Protein AF-A0A0B7IW74-F1 (afdb_monomer)

Solvent-accessible surface area (backbone atoms only — not comparable to full-atom values): 9780 Å² total; per-residue (Å²): 131,86,80,79,79,74,38,38,39,40,35,36,22,72,67,91,61,71,65,56,40,74,58,62,38,65,91,32,50,46,78,46,73,52,52,101,82,60,81,60,94,46,69,67,57,41,56,51,46,57,55,43,32,76,72,75,43,82,51,38,30,38,35,42,35,40,84,77,51,73,69,38,56,52,49,50,64,73,66,66,64,81,53,51,37,37,52,40,70,45,69,66,48,52,50,50,52,49,54,53,47,55,52,48,53,50,49,50,55,49,50,55,53,47,51,55,50,51,55,51,48,52,53,50,50,66,68,36,56,88,75,42,56,72,69,62,39,50,53,50,53,53,53,52,51,54,52,50,54,51,51,55,51,50,50,54,54,48,58,52,52,51,45,54,54,47,43,72,72,32,43,65,129

Foldseek 3Di:
DPDPDWKKKKWFAQDDDCVLCVLQPPVFKDKDFDDPPDDDPDVLNVLVQVVCCVPVNHTGMMMIGTPDDPVSVVVVVVVVDPTWMWIDGDPVSVVVSVVLSVVVVVVVVVLVVLVVVLVVLVVVLVVCPVVDPPVVSVVSVVVSVVSVVVSVVVVVCVVVVSVVVRCVSITDD

Nearest PDB structures (foldseek):
  4kqt-assembly1_A  TM=9.102E-01  e=7.514E-01  Caulobacter vibrioides CB15
  2fcw-assembly1_A  TM=5.475E-01  e=2.767E+00  Homo sapiens
  3syv-assembly4_H  TM=4.431E-01  e=2.429E+00  Mus musculus

pLDDT: mean 89.79, std 7.67, range [36.06, 96.06]

Organism: NCBI:txid1581680

Secondary structure (DSSP, 8-state):
-------EEEEEESS--THHHHHH-GGGEEEEE--TTPPPSSHHHHHHHHHHHHHH----EEEEEES--HHHHHHHHHHT---EEEEE-SHHHHHHHHHHHHHHHHHHHHHHHHHHHHHHHHHHHHHHTTTS-HHHHHHHHHHHHHHHHHHHHHHHHHHHHHHHHHHHHHB--

Structure (mmCIF, N/CA/C/O 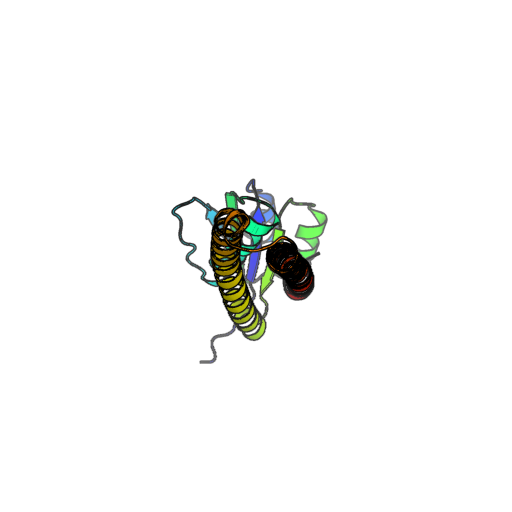backbone):
data_AF-A0A0B7IW74-F1
#
_entry.id   AF-A0A0B7IW74-F1
#
loop_
_atom_site.group_PDB
_atom_site.id
_atom_site.type_symbol
_atom_site.label_atom_id
_atom_site.label_alt_id
_atom_site.label_comp_id
_atom_site.label_asym_id
_atom_site.label_entity_id
_atom_site.label_seq_id
_atom_site.pdbx_PDB_ins_code
_atom_site.Cartn_x
_atom_site.Cartn_y
_atom_site.Cartn_z
_atom_site.occupancy
_atom_site.B_iso_or_equiv
_atom_site.auth_seq_id
_atom_site.auth_comp_id
_atom_site.auth_asym_id
_atom_site.auth_atom_id
_atom_site.pdbx_PDB_model_num
ATOM 1 N N . MET A 1 1 ? 7.654 2.827 32.084 1.00 36.06 1 MET A N 1
ATOM 2 C CA . MET A 1 1 ? 6.305 2.347 31.720 1.00 36.06 1 MET A CA 1
ATOM 3 C C . MET A 1 1 ? 6.385 1.842 30.296 1.00 36.06 1 MET A C 1
ATOM 5 O O . MET A 1 1 ? 6.633 2.644 29.406 1.00 36.06 1 MET A O 1
ATOM 9 N N . THR A 1 2 ? 6.275 0.536 30.075 1.00 48.19 2 THR A N 1
ATOM 10 C CA . THR A 1 2 ? 6.105 -0.013 28.727 1.00 48.19 2 THR A CA 1
ATOM 11 C C . THR A 1 2 ? 4.745 0.453 28.220 1.00 48.19 2 THR A C 1
ATOM 13 O O . THR A 1 2 ? 3.718 0.160 28.827 1.00 48.19 2 THR A O 1
ATOM 16 N N . LYS A 1 3 ? 4.747 1.278 27.171 1.00 55.69 3 LYS A N 1
ATOM 17 C CA . LYS A 1 3 ? 3.534 1.769 26.517 1.00 55.69 3 LYS A CA 1
ATOM 18 C C . LYS A 1 3 ? 2.819 0.538 25.956 1.00 55.69 3 LYS A C 1
ATOM 20 O O . LYS A 1 3 ? 3.372 -0.138 25.094 1.00 55.69 3 LYS A O 1
ATOM 25 N N . VAL A 1 4 ? 1.660 0.186 26.509 1.00 74.31 4 VAL A N 1
ATOM 26 C CA . VAL A 1 4 ? 0.878 -0.956 26.020 1.00 74.31 4 VAL A CA 1
ATOM 27 C C . VAL A 1 4 ? 0.412 -0.605 24.611 1.00 74.31 4 VAL A C 1
ATOM 29 O O . VAL A 1 4 ? -0.277 0.399 24.419 1.00 74.31 4 VAL A O 1
ATOM 32 N N . PHE A 1 5 ? 0.849 -1.386 23.623 1.00 82.94 5 PHE A N 1
ATOM 33 C CA . PHE A 1 5 ? 0.387 -1.226 22.251 1.00 82.94 5 PHE A CA 1
ATOM 34 C C . PHE A 1 5 ? -1.117 -1.497 22.208 1.00 82.94 5 PHE A C 1
ATOM 36 O O . PHE A 1 5 ? -1.587 -2.486 22.767 1.00 82.94 5 PHE A O 1
ATOM 43 N N . THR A 1 6 ? -1.870 -0.596 21.585 1.00 87.00 6 THR A N 1
ATOM 44 C CA . THR A 1 6 ? -3.317 -0.750 21.422 1.00 87.00 6 THR A CA 1
ATOM 45 C C . THR A 1 6 ? -3.579 -1.180 19.984 1.00 87.00 6 THR A C 1
ATOM 47 O O . THR A 1 6 ? -3.293 -0.379 19.092 1.00 87.00 6 THR A O 1
ATOM 50 N N . PRO A 1 7 ? -4.099 -2.400 19.750 1.00 90.38 7 PRO A N 1
ATOM 51 C CA . PRO A 1 7 ? -4.501 -2.849 18.424 1.00 90.38 7 PRO A CA 1
ATOM 52 C C . PRO A 1 7 ? -5.455 -1.865 17.756 1.00 90.38 7 PRO A C 1
ATOM 54 O O . PRO A 1 7 ? -6.333 -1.291 18.414 1.00 90.38 7 PRO A O 1
ATOM 57 N N . LYS A 1 8 ? -5.272 -1.688 16.449 1.00 94.69 8 LYS A N 1
ATOM 58 C CA . LYS A 1 8 ? -6.081 -0.802 15.619 1.00 94.69 8 LYS A CA 1
ATOM 59 C C . LYS A 1 8 ? -6.618 -1.550 14.411 1.00 94.69 8 LYS A C 1
ATOM 61 O O . LYS A 1 8 ? -5.891 -2.284 13.744 1.00 94.69 8 LYS A O 1
ATOM 66 N N . LEU A 1 9 ? -7.890 -1.306 14.139 1.00 96.06 9 LEU A N 1
ATOM 67 C CA . LEU A 1 9 ? -8.581 -1.738 12.938 1.00 96.06 9 LEU A CA 1
ATOM 68 C C . LEU A 1 9 ? -8.901 -0.493 12.115 1.00 96.06 9 LEU A C 1
ATOM 70 O O . LEU A 1 9 ? -9.530 0.440 12.613 1.00 96.06 9 LEU A O 1
ATOM 74 N N . TYR A 1 10 ? -8.464 -0.484 10.866 1.00 95.31 10 TYR A N 1
ATOM 75 C CA . TYR A 1 10 ? -8.673 0.607 9.927 1.00 95.31 10 TYR A CA 1
ATOM 76 C C . TYR A 1 10 ? -9.705 0.182 8.893 1.00 95.31 10 TYR A C 1
ATOM 78 O O . TYR A 1 10 ? -9.535 -0.842 8.234 1.00 95.31 10 TYR A O 1
ATOM 86 N N . LEU A 1 11 ? -10.778 0.958 8.773 1.00 94.94 11 LEU A N 1
ATOM 87 C CA . LEU A 1 11 ? -11.883 0.710 7.857 1.00 94.94 11 LEU A CA 1
ATOM 88 C C . LEU A 1 11 ? -11.924 1.834 6.823 1.00 94.94 11 LEU A C 1
ATOM 90 O O . LEU A 1 11 ? -12.351 2.947 7.133 1.00 94.94 11 LEU A O 1
ATOM 94 N N . PHE A 1 12 ? -11.499 1.544 5.601 1.00 93.75 12 PHE A N 1
ATOM 95 C CA . PHE A 1 12 ? -11.557 2.481 4.483 1.00 93.75 12 PHE A CA 1
ATOM 96 C C . PHE A 1 12 ? -12.812 2.234 3.658 1.00 93.75 12 PHE A C 1
ATOM 98 O O . PHE A 1 12 ? -13.133 1.085 3.357 1.00 93.75 12 PHE A O 1
ATOM 105 N N . GLY A 1 13 ? -13.524 3.296 3.291 1.00 91.25 13 GLY A N 1
ATOM 106 C CA . GLY A 1 13 ? -14.738 3.173 2.488 1.00 91.25 13 GLY A CA 1
ATOM 107 C C . GLY A 1 13 ? -15.043 4.420 1.667 1.00 91.25 13 GLY A C 1
ATOM 108 O O . GLY A 1 13 ? -14.420 5.473 1.825 1.00 91.25 13 GLY A O 1
ATOM 109 N N . HIS A 1 14 ? -16.029 4.290 0.783 1.00 89.38 14 HIS A N 1
ATOM 110 C CA . HIS A 1 14 ? -16.569 5.411 0.010 1.00 89.38 14 HIS A CA 1
ATOM 111 C C . HIS A 1 14 ? -17.712 6.121 0.745 1.00 89.38 14 HIS A C 1
ATOM 113 O O . HIS A 1 14 ? -17.837 7.338 0.653 1.00 89.38 14 HIS A O 1
ATOM 119 N N . GLU A 1 15 ? -18.521 5.376 1.503 1.00 88.62 15 GLU A N 1
ATOM 120 C CA . GLU A 1 15 ? -19.636 5.917 2.283 1.00 88.62 15 GLU A CA 1
ATOM 121 C C . GLU A 1 15 ? -19.563 5.466 3.741 1.00 88.62 15 GLU A C 1
ATOM 123 O O . GLU A 1 15 ? -19.301 4.300 4.045 1.00 88.62 15 GLU A O 1
ATOM 128 N N . TYR A 1 16 ? -19.771 6.403 4.664 1.00 89.56 16 TYR A N 1
ATOM 129 C CA . TYR A 1 16 ? -19.773 6.092 6.086 1.00 89.56 16 TYR A CA 1
ATOM 130 C C . TYR A 1 16 ? -21.077 5.400 6.494 1.00 89.56 16 TYR A C 1
ATOM 132 O O . TYR A 1 16 ? -22.164 5.937 6.284 1.00 89.56 16 TYR A O 1
ATOM 140 N N . ASN A 1 17 ? -20.971 4.237 7.139 1.00 91.25 17 ASN A N 1
ATOM 141 C CA . ASN A 1 17 ? -22.109 3.489 7.653 1.00 91.25 17 ASN A CA 1
ATOM 142 C C . ASN A 1 17 ? -22.161 3.536 9.189 1.00 91.25 17 ASN A C 1
ATOM 144 O O . ASN A 1 17 ? -21.293 2.996 9.875 1.00 91.25 17 ASN A O 1
ATOM 148 N N . GLU A 1 18 ? -23.237 4.102 9.740 1.00 91.25 18 GLU A N 1
ATOM 149 C CA . GLU A 1 18 ? -23.464 4.198 11.191 1.00 91.25 18 GLU A CA 1
ATOM 150 C C . GLU A 1 18 ? -23.517 2.835 11.909 1.00 91.25 18 GLU A C 1
ATOM 152 O O . GLU A 1 18 ? -23.388 2.769 13.133 1.00 91.25 18 GLU A O 1
ATOM 157 N N . ALA A 1 19 ? -23.700 1.723 11.187 1.00 92.62 19 ALA A N 1
ATOM 158 C CA . ALA A 1 19 ? -23.606 0.386 11.768 1.00 92.62 19 ALA A CA 1
ATOM 159 C C . ALA A 1 19 ? -22.233 0.128 12.413 1.00 92.62 19 ALA A C 1
ATOM 161 O O . ALA A 1 19 ? -22.165 -0.607 13.398 1.00 92.62 19 ALA A O 1
ATOM 162 N N . VAL A 1 20 ? -21.166 0.776 11.929 1.00 93.50 20 VAL A N 1
ATOM 163 C CA . VAL A 1 20 ? -19.823 0.695 12.522 1.00 93.50 20 VAL A CA 1
ATOM 164 C C . VAL A 1 20 ? -19.833 1.200 13.972 1.00 93.50 20 VAL A C 1
ATOM 166 O O . VAL A 1 20 ? -19.330 0.510 14.859 1.00 93.50 20 VAL A O 1
ATOM 169 N N . GLU A 1 21 ? -20.491 2.331 14.255 1.00 94.25 21 GLU A N 1
ATOM 170 C CA . GLU A 1 21 ? -20.670 2.840 15.628 1.00 94.25 21 GLU A CA 1
ATOM 171 C C . GLU A 1 21 ? -21.425 1.852 16.513 1.00 94.25 21 GLU A C 1
ATOM 173 O O . GLU A 1 21 ? -21.073 1.662 17.676 1.00 94.25 21 GLU A O 1
ATOM 178 N N . ARG A 1 22 ? -22.460 1.203 15.971 1.00 93.12 22 ARG A N 1
ATOM 179 C CA . ARG A 1 22 ? -23.285 0.251 16.731 1.00 93.12 22 ARG A CA 1
ATOM 180 C C . ARG A 1 22 ? -22.521 -1.023 17.084 1.00 93.12 22 ARG A C 1
ATOM 182 O O . ARG A 1 22 ? -22.793 -1.616 18.123 1.00 93.12 22 ARG A O 1
ATOM 189 N N . ILE A 1 23 ? -21.590 -1.444 16.229 1.00 94.38 23 ILE A N 1
ATOM 190 C CA . ILE A 1 23 ? -20.775 -2.646 16.433 1.00 94.38 23 ILE A CA 1
ATOM 191 C C . ILE A 1 23 ? -19.651 -2.375 17.436 1.00 94.38 23 ILE A C 1
ATOM 193 O O . ILE A 1 23 ? -19.434 -3.178 18.349 1.00 94.38 23 ILE A O 1
ATOM 197 N N . PHE A 1 24 ? -18.939 -1.258 17.276 1.00 95.19 24 PHE A N 1
ATOM 198 C CA . PHE A 1 24 ? -17.712 -0.990 18.029 1.00 95.19 24 PHE A CA 1
ATOM 199 C C . PHE A 1 24 ? -17.895 -0.088 19.252 1.00 95.19 24 PHE A C 1
ATOM 201 O O . PHE A 1 24 ? -17.065 -0.136 20.156 1.00 95.19 24 PHE A O 1
ATOM 208 N N . GLY A 1 25 ? -18.991 0.667 19.330 1.00 93.31 25 GLY A N 1
ATOM 209 C CA . GLY A 1 25 ? -19.179 1.727 20.319 1.00 93.31 25 GLY A CA 1
ATOM 210 C C . GLY A 1 25 ? -18.552 3.034 19.838 1.00 93.31 25 GLY A C 1
ATOM 211 O O . GLY A 1 25 ? -17.425 3.056 19.341 1.00 93.31 25 GLY A O 1
ATOM 212 N N . LYS A 1 26 ? -19.286 4.143 19.968 1.00 91.94 26 LYS A N 1
ATOM 213 C CA . LYS A 1 26 ? -18.872 5.456 19.446 1.00 91.94 26 LYS A CA 1
ATOM 214 C C . LYS A 1 26 ? -17.574 5.962 20.083 1.00 91.94 26 LYS A C 1
ATOM 216 O O . LYS A 1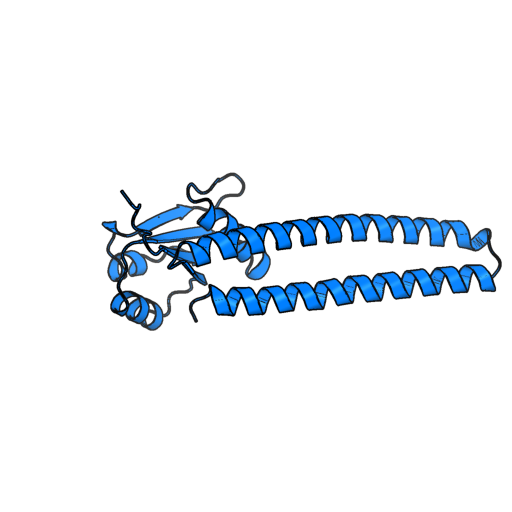 26 ? -16.795 6.659 19.446 1.00 91.94 26 LYS A O 1
ATOM 221 N N . GLU A 1 27 ? -17.343 5.603 21.337 1.00 91.75 27 GLU A N 1
ATOM 222 C CA . GLU A 1 27 ? -16.152 5.932 22.117 1.00 91.75 27 GLU A CA 1
ATOM 223 C C . GLU A 1 27 ? -14.874 5.236 21.625 1.00 91.75 27 GLU A C 1
ATOM 225 O O . GLU A 1 27 ? -13.777 5.712 21.914 1.00 91.75 27 GLU A O 1
ATOM 230 N N . ASN A 1 28 ? -15.012 4.146 20.865 1.00 92.94 28 ASN A N 1
ATOM 231 C CA . ASN A 1 28 ? -13.902 3.325 20.377 1.00 92.94 28 ASN A CA 1
ATOM 232 C C . ASN A 1 28 ? -13.546 3.611 18.918 1.00 92.94 28 ASN A C 1
ATOM 234 O O . ASN A 1 28 ? -12.677 2.943 18.356 1.00 92.94 28 ASN A O 1
ATOM 238 N N . ILE A 1 29 ? -14.223 4.575 18.287 1.00 94.50 29 ILE A N 1
ATOM 239 C CA . ILE A 1 29 ? -14.012 4.901 16.883 1.00 94.50 29 ILE A CA 1
ATOM 240 C C . ILE A 1 29 ? -13.574 6.349 16.691 1.00 94.50 29 ILE A C 1
ATOM 242 O O . ILE A 1 29 ? -13.995 7.268 17.395 1.00 94.50 29 ILE A O 1
ATOM 246 N N . LYS A 1 30 ? -12.761 6.559 15.663 1.00 94.12 30 LYS A N 1
ATOM 247 C CA . LYS A 1 30 ? -12.417 7.872 15.134 1.00 94.12 30 LYS A CA 1
ATOM 248 C C . LYS A 1 30 ? -12.616 7.845 13.625 1.00 94.12 30 LYS A C 1
ATOM 250 O O . LYS A 1 30 ? -11.943 7.082 12.939 1.00 94.12 30 LYS A O 1
ATOM 255 N N . MET A 1 31 ? -13.542 8.657 13.124 1.00 92.94 31 MET A N 1
ATOM 256 C CA . MET A 1 31 ? -13.778 8.821 11.690 1.00 92.94 31 MET A CA 1
ATOM 257 C C . MET A 1 31 ? -13.074 10.083 11.191 1.00 92.94 31 MET A C 1
ATOM 259 O O . MET A 1 31 ? -13.196 11.146 11.802 1.00 92.94 31 MET A O 1
ATOM 263 N N . GLU A 1 32 ? -12.334 9.951 10.094 1.00 92.81 32 GLU A N 1
ATOM 264 C CA . GLU A 1 32 ? -11.646 11.045 9.413 1.00 92.81 32 GLU A CA 1
ATOM 265 C C . GLU A 1 32 ? -11.992 11.005 7.919 1.00 92.81 32 GLU A C 1
ATOM 267 O O . GLU A 1 32 ? -11.954 9.948 7.287 1.00 92.81 32 GLU A O 1
ATOM 272 N N . LEU A 1 33 ? -12.348 12.159 7.351 1.00 90.38 33 LEU A N 1
ATOM 273 C CA . LEU A 1 33 ? -12.585 12.301 5.914 1.00 90.38 33 LEU A CA 1
ATOM 274 C C . LEU A 1 33 ? -11.251 12.408 5.174 1.00 90.38 33 LEU A C 1
ATOM 276 O O . LEU A 1 33 ? -10.351 13.121 5.618 1.00 90.38 33 LEU A O 1
ATOM 280 N N . ILE A 1 34 ? -11.166 11.755 4.018 1.00 86.50 34 ILE A N 1
ATOM 281 C CA . ILE A 1 34 ? -10.003 11.797 3.136 1.00 86.50 34 ILE A CA 1
ATOM 282 C C . ILE A 1 34 ? -10.299 12.767 1.990 1.00 86.50 34 ILE A C 1
ATOM 284 O O . ILE A 1 34 ? -11.176 12.579 1.147 1.00 86.50 34 ILE A O 1
ATOM 288 N N . THR A 1 35 ? -9.545 13.853 1.969 1.00 81.25 35 THR A N 1
ATOM 289 C CA . THR A 1 35 ? -9.562 14.908 0.954 1.00 81.25 35 THR A CA 1
ATOM 290 C C . THR A 1 35 ? -8.173 15.007 0.314 1.00 81.25 35 THR A C 1
ATOM 292 O O . THR A 1 35 ? -7.206 14.526 0.897 1.00 81.25 35 THR A O 1
ATOM 295 N N . PRO A 1 36 ? -8.009 15.667 -0.849 1.00 75.56 36 PRO A N 1
ATOM 296 C CA . PRO A 1 36 ? -6.691 15.779 -1.486 1.00 75.56 36 PRO A CA 1
ATOM 297 C C . PRO A 1 36 ? -5.651 16.518 -0.631 1.00 75.56 36 PRO A C 1
ATOM 299 O O . PRO A 1 36 ? -4.466 16.469 -0.925 1.00 75.56 36 PRO A O 1
ATOM 302 N N . THR A 1 37 ? -6.101 17.271 0.375 1.00 76.19 37 THR A N 1
ATOM 303 C CA . THR A 1 37 ? -5.265 18.140 1.212 1.00 76.19 37 THR A CA 1
ATOM 304 C C . THR A 1 37 ? -5.246 17.722 2.679 1.00 76.19 37 THR A C 1
ATOM 306 O O . THR A 1 37 ? -4.649 18.419 3.496 1.00 76.19 37 THR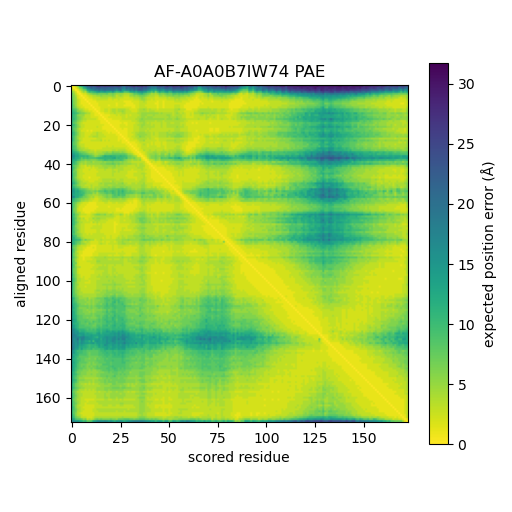 A O 1
ATOM 309 N N . SER A 1 38 ? -5.958 16.660 3.055 1.00 72.00 38 SER A N 1
ATOM 310 C CA . SER A 1 38 ? -5.982 16.199 4.445 1.00 72.00 38 SER A CA 1
ATOM 311 C C . SER A 1 38 ? -4.745 15.369 4.737 1.00 72.00 38 SER A C 1
ATOM 313 O O . SER A 1 38 ? -4.487 14.406 4.024 1.00 72.00 38 SER A O 1
ATOM 315 N N . SER A 1 39 ? -4.056 15.695 5.826 1.00 78.44 39 SER A N 1
ATOM 316 C CA . SER A 1 39 ? -3.145 14.769 6.490 1.00 78.44 39 SER A CA 1
ATOM 317 C C . SER A 1 39 ? -3.908 13.992 7.559 1.00 78.44 39 SER A C 1
ATOM 319 O O . SER A 1 39 ? -4.724 14.556 8.298 1.00 78.44 39 SER A O 1
ATOM 321 N N . LEU A 1 40 ? -3.666 12.686 7.635 1.00 85.88 40 LEU A N 1
ATOM 322 C CA . LEU A 1 40 ? -4.234 11.851 8.688 1.00 85.88 40 LEU A CA 1
ATOM 323 C C . LEU A 1 40 ? -3.359 11.970 9.936 1.00 85.88 40 LEU A C 1
ATOM 325 O O . LEU A 1 40 ? -2.135 11.934 9.868 1.00 85.88 40 LEU A O 1
ATOM 329 N N . ALA A 1 41 ? -3.980 12.121 11.107 1.00 84.12 41 ALA A N 1
ATOM 330 C CA . ALA A 1 41 ? -3.219 12.296 12.347 1.00 84.12 41 ALA A CA 1
ATOM 331 C C . ALA A 1 41 ? -2.451 11.028 12.769 1.00 84.12 41 ALA A C 1
ATOM 333 O O . ALA A 1 41 ? -1.539 11.101 13.593 1.00 84.12 41 ALA A O 1
ATOM 334 N N . ASP A 1 42 ? -2.863 9.864 12.262 1.00 87.94 42 ASP A N 1
ATOM 335 C CA . ASP A 1 42 ? -2.202 8.585 12.488 1.00 87.94 42 ASP A CA 1
ATOM 336 C C . ASP A 1 42 ? -1.306 8.244 11.281 1.00 87.94 42 ASP A C 1
ATOM 338 O O . ASP A 1 42 ? -1.841 7.952 10.211 1.00 87.94 42 ASP A O 1
ATOM 342 N N . PRO A 1 43 ? 0.033 8.215 11.435 1.00 89.31 43 PRO A N 1
ATOM 343 C CA . PRO A 1 43 ? 0.951 7.893 10.337 1.00 89.31 43 PRO A CA 1
ATOM 344 C C . PRO A 1 43 ? 0.711 6.509 9.720 1.00 89.31 43 PRO A C 1
ATOM 346 O O . PRO A 1 43 ? 1.053 6.261 8.568 1.00 89.31 43 PRO A O 1
ATOM 349 N N . ILE A 1 44 ? 0.131 5.584 10.489 1.00 91.50 44 ILE A N 1
ATOM 350 C CA . ILE A 1 44 ? -0.242 4.253 9.999 1.00 91.50 44 ILE A CA 1
ATOM 351 C C . ILE A 1 44 ? -1.471 4.335 9.101 1.00 91.50 44 ILE A C 1
ATOM 353 O O . ILE A 1 44 ? -1.505 3.699 8.052 1.00 91.50 44 ILE A O 1
ATOM 357 N N . ALA A 1 45 ? -2.450 5.159 9.475 1.00 91.50 45 ALA A N 1
ATOM 358 C CA . ALA A 1 45 ? -3.614 5.419 8.640 1.00 91.50 45 ALA A CA 1
ATOM 359 C C . ALA A 1 45 ? -3.215 6.083 7.317 1.00 91.50 45 ALA A C 1
ATOM 361 O O . ALA A 1 45 ? -3.758 5.720 6.281 1.00 91.50 45 ALA A O 1
ATOM 362 N N . GLU A 1 46 ? -2.254 7.010 7.351 1.00 89.88 46 GLU A N 1
ATOM 363 C CA . GLU A 1 46 ? -1.716 7.681 6.162 1.00 89.88 46 GLU A CA 1
ATOM 364 C C . GLU A 1 46 ? -1.102 6.677 5.179 1.00 89.88 46 GLU A C 1
ATOM 366 O O . GLU A 1 46 ? -1.578 6.558 4.050 1.00 89.88 46 GLU A O 1
ATOM 371 N N . LYS A 1 47 ? -0.170 5.838 5.645 1.00 90.56 47 LYS A N 1
ATOM 372 C CA . LYS A 1 47 ? 0.441 4.776 4.825 1.00 90.56 47 LYS A CA 1
ATOM 373 C C . LYS A 1 47 ? -0.591 3.813 4.238 1.00 90.56 47 LYS A C 1
ATOM 375 O O . LYS A 1 47 ? -0.542 3.481 3.057 1.00 90.56 47 LYS A O 1
ATOM 380 N N . LEU A 1 48 ? -1.547 3.365 5.056 1.00 91.44 48 LEU A N 1
ATOM 381 C CA . LEU A 1 48 ? -2.619 2.479 4.597 1.00 91.44 48 LEU A CA 1
ATOM 382 C C . LEU A 1 48 ? -3.556 3.169 3.595 1.00 91.44 48 LEU A C 1
ATOM 384 O O . LEU A 1 48 ? -4.051 2.502 2.691 1.00 91.44 48 LEU A O 1
ATOM 388 N N . SER A 1 49 ? -3.784 4.480 3.727 1.00 88.62 49 SER A N 1
ATOM 389 C CA . SER A 1 49 ? -4.632 5.245 2.806 1.00 88.62 49 SER A CA 1
ATOM 390 C C . SER A 1 49 ? -4.019 5.351 1.414 1.00 88.62 49 SER A C 1
ATOM 392 O O . SER A 1 49 ? -4.714 5.109 0.432 1.00 88.62 49 SER A O 1
ATOM 394 N N . GLU A 1 50 ? -2.710 5.596 1.322 1.00 85.69 50 GLU A N 1
ATOM 395 C CA . GLU A 1 50 ? -1.997 5.622 0.042 1.00 85.69 50 GLU A CA 1
ATOM 396 C C . GLU A 1 50 ? -2.046 4.257 -0.655 1.00 85.69 50 GLU A C 1
ATOM 398 O O . GLU A 1 50 ? -2.286 4.166 -1.863 1.00 85.69 50 GLU A O 1
ATOM 403 N N . PHE A 1 51 ? -1.893 3.173 0.113 1.00 82.44 51 PHE A N 1
ATOM 404 C CA . PHE A 1 51 ? -2.061 1.823 -0.417 1.00 82.44 51 PHE A CA 1
ATOM 405 C C . PHE A 1 51 ? -3.494 1.537 -0.870 1.00 82.44 51 PHE A C 1
ATOM 407 O O . PHE A 1 51 ? -3.686 0.957 -1.941 1.00 82.44 51 PHE A O 1
ATOM 414 N N . ALA A 1 52 ? -4.497 1.929 -0.081 1.00 82.44 52 ALA A N 1
ATOM 415 C CA . ALA A 1 52 ? -5.902 1.732 -0.420 1.00 82.44 52 ALA A CA 1
ATOM 416 C C . ALA A 1 52 ? -6.271 2.470 -1.718 1.00 82.44 52 ALA A C 1
ATOM 418 O O . ALA A 1 52 ? -6.849 1.857 -2.620 1.00 82.44 52 ALA A O 1
ATOM 419 N N . ASP A 1 53 ? -5.857 3.735 -1.843 1.00 82.19 53 ASP A N 1
ATOM 420 C CA . ASP A 1 53 ? -6.108 4.577 -3.016 1.00 82.19 53 ASP A CA 1
ATOM 421 C C . ASP A 1 53 ? -5.486 3.988 -4.286 1.00 82.19 53 ASP A C 1
ATOM 423 O O . ASP A 1 53 ? -6.145 3.912 -5.326 1.00 82.19 53 ASP A O 1
ATOM 427 N N . TYR A 1 54 ? -4.240 3.513 -4.200 1.00 75.19 54 TYR A N 1
ATOM 428 C CA . TYR A 1 54 ? -3.557 2.896 -5.336 1.00 75.19 54 TYR A CA 1
ATOM 429 C C . TYR A 1 54 ? -4.281 1.637 -5.850 1.00 75.19 54 TYR A C 1
ATOM 431 O O . TYR A 1 54 ? -4.270 1.354 -7.049 1.00 75.19 54 TYR A O 1
ATOM 439 N N . ARG A 1 55 ? -4.904 0.856 -4.960 1.00 72.06 55 ARG A N 1
ATOM 440 C CA . ARG A 1 55 ? -5.425 -0.483 -5.288 1.00 72.06 55 ARG A CA 1
ATOM 441 C C . ARG A 1 55 ? -6.897 -0.526 -5.627 1.00 72.06 55 ARG A C 1
ATOM 443 O O . ARG A 1 55 ? -7.296 -1.294 -6.499 1.00 72.06 55 ARG A O 1
ATOM 450 N N . HIS A 1 56 ? -7.691 0.262 -4.927 1.00 72.19 56 HIS A N 1
ATOM 451 C CA . HIS A 1 56 ? -9.145 0.185 -5.010 1.00 72.19 56 HIS A CA 1
ATOM 452 C C . HIS A 1 56 ? -9.761 1.498 -5.486 1.00 72.19 56 HIS A C 1
ATOM 454 O O . HIS A 1 56 ? -10.981 1.623 -5.573 1.00 72.19 56 HIS A O 1
ATOM 460 N N . GLY A 1 57 ? -8.913 2.456 -5.859 1.00 79.50 57 GLY A N 1
ATOM 461 C CA . GLY A 1 57 ? -9.337 3.798 -6.178 1.00 79.50 57 GLY A CA 1
ATOM 462 C C . GLY A 1 57 ? -9.643 4.592 -4.918 1.00 79.50 57 GLY A C 1
ATOM 463 O O . GLY A 1 57 ? -9.516 4.129 -3.786 1.00 79.50 57 GLY A O 1
ATOM 464 N N . ARG A 1 58 ? -10.037 5.838 -5.149 1.00 81.88 58 ARG A N 1
ATOM 465 C CA . ARG A 1 58 ? -10.070 6.850 -4.108 1.00 81.88 58 ARG A CA 1
ATOM 466 C C . ARG A 1 58 ? -11.121 6.563 -3.036 1.00 81.88 58 ARG A C 1
ATOM 468 O O . ARG A 1 58 ? -12.323 6.613 -3.317 1.00 81.88 58 ARG A O 1
ATOM 475 N N . VAL A 1 59 ? -10.678 6.352 -1.802 1.00 88.19 59 VAL A N 1
ATOM 476 C CA . VAL A 1 59 ? -11.562 6.234 -0.634 1.00 88.19 59 VAL A CA 1
ATOM 477 C C . VAL A 1 59 ? -11.917 7.618 -0.082 1.00 88.19 59 VAL A C 1
ATOM 479 O O . VAL A 1 59 ? -11.184 8.590 -0.260 1.00 88.19 59 VAL A O 1
ATOM 482 N N . SER A 1 60 ? -13.095 7.745 0.533 1.00 90.00 60 SER A N 1
ATOM 483 C CA . SER A 1 60 ? -13.619 9.047 0.991 1.00 90.00 60 SER A CA 1
ATOM 484 C C . SER A 1 60 ? -13.449 9.265 2.490 1.00 90.00 60 SER A C 1
ATOM 486 O O . SER A 1 60 ? -13.437 10.406 2.956 1.00 90.00 60 SER A O 1
ATOM 488 N N . HIS A 1 61 ? -13.296 8.189 3.258 1.00 92.19 61 HIS A N 1
ATOM 489 C CA . HIS A 1 61 ? -13.069 8.259 4.694 1.00 92.19 61 HIS A CA 1
ATOM 490 C C . HIS A 1 61 ? -12.315 7.037 5.202 1.00 92.19 61 HIS A C 1
ATOM 492 O O . HIS A 1 61 ? -12.290 5.970 4.583 1.00 92.19 61 HIS A O 1
ATOM 498 N N . ILE A 1 62 ? -11.764 7.208 6.395 1.00 94.44 62 ILE A N 1
ATOM 499 C CA . ILE A 1 62 ? -11.226 6.144 7.224 1.00 94.44 62 ILE A CA 1
ATOM 500 C C . ILE A 1 62 ? -11.929 6.158 8.580 1.00 94.44 62 ILE A C 1
ATOM 502 O O . ILE A 1 62 ? -12.152 7.213 9.177 1.00 94.44 62 ILE A O 1
ATOM 506 N N . VAL A 1 63 ? -12.272 4.978 9.087 1.00 94.94 63 VAL A N 1
ATOM 507 C CA . VAL A 1 63 ? -12.651 4.780 10.487 1.00 94.94 63 VAL A CA 1
ATOM 508 C C . VAL A 1 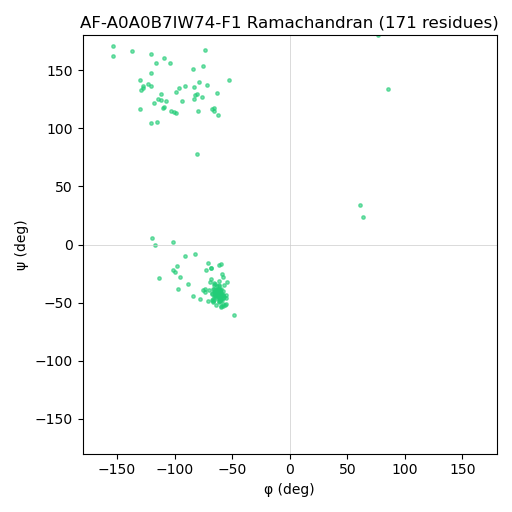63 ? -11.550 3.986 11.170 1.00 94.94 63 VAL A C 1
ATOM 510 O O . VAL A 1 63 ? -11.285 2.845 10.808 1.00 94.94 63 VAL A O 1
ATOM 513 N N . THR A 1 64 ? -10.914 4.587 12.169 1.00 95.75 64 THR A N 1
ATOM 514 C CA . THR A 1 64 ? -9.971 3.900 13.051 1.00 95.75 64 THR A CA 1
ATOM 515 C C . THR A 1 64 ? -10.719 3.410 14.278 1.00 95.75 64 THR A C 1
ATOM 517 O O . THR A 1 64 ? -11.336 4.208 14.983 1.00 95.75 64 THR A O 1
ATOM 520 N N . VAL A 1 65 ? -10.650 2.112 14.543 1.00 95.31 65 VAL A N 1
ATOM 521 C CA . VAL A 1 65 ? -11.261 1.461 15.699 1.00 95.31 65 VAL A CA 1
ATOM 522 C C . VAL A 1 65 ? -10.163 0.976 16.638 1.00 95.31 65 VAL A C 1
ATOM 524 O O . VAL A 1 65 ? -9.233 0.289 16.214 1.00 95.31 65 VAL A O 1
ATOM 527 N N . THR A 1 66 ? -10.272 1.304 17.921 1.00 94.12 66 THR A N 1
ATOM 528 C CA . THR A 1 66 ? -9.367 0.842 18.983 1.00 94.12 66 THR A CA 1
ATOM 529 C C . THR A 1 66 ? -10.115 -0.015 19.997 1.00 94.12 66 THR A C 1
ATOM 531 O O . THR A 1 66 ? -11.326 0.096 20.148 1.00 94.12 66 THR A O 1
ATOM 534 N N . GLY A 1 67 ? -9.399 -0.890 20.709 1.00 86.31 67 GLY A N 1
ATOM 535 C CA . GLY A 1 67 ? -9.977 -1.624 21.846 1.00 86.31 67 GLY A CA 1
ATOM 536 C C . GLY A 1 67 ? -11.127 -2.575 21.489 1.00 86.31 67 GLY A C 1
ATOM 537 O O . GLY A 1 67 ? -11.946 -2.882 22.351 1.00 86.31 67 GLY A O 1
ATOM 538 N N . TYR A 1 68 ? -11.199 -3.033 20.237 1.00 90.44 68 TYR A N 1
ATOM 539 C CA . TYR A 1 68 ? -12.236 -3.954 19.782 1.00 90.44 68 TYR A CA 1
ATOM 540 C C . TYR A 1 68 ? -11.990 -5.391 20.269 1.00 90.44 68 TYR A C 1
ATOM 542 O O . TYR A 1 68 ? -10.861 -5.830 20.488 1.00 90.44 68 TYR A O 1
ATOM 550 N N . GLU A 1 69 ? -13.073 -6.155 20.388 1.00 90.25 69 GLU A N 1
ATOM 551 C CA . GLU A 1 69 ? -13.064 -7.579 20.714 1.00 90.25 69 GLU A CA 1
ATOM 552 C C . GLU A 1 69 ? -13.336 -8.451 19.473 1.00 90.25 69 GLU A C 1
ATOM 554 O O . GLU A 1 69 ? -14.050 -8.052 18.550 1.00 90.25 69 GLU A O 1
ATOM 559 N N . ASN A 1 70 ? -12.890 -9.714 19.489 1.00 89.44 70 ASN A N 1
ATOM 560 C CA . ASN A 1 70 ? -13.135 -10.675 18.397 1.00 89.44 70 ASN A CA 1
ATOM 561 C C . ASN A 1 70 ? -14.624 -10.845 18.036 1.00 89.44 70 ASN A C 1
ATOM 563 O O . ASN A 1 70 ? -14.969 -11.071 16.872 1.00 89.44 70 ASN A O 1
ATOM 567 N N . LYS A 1 71 ? -15.530 -10.718 19.016 1.00 92.44 71 LYS A N 1
ATOM 568 C CA . LYS A 1 71 ? -16.978 -10.771 18.763 1.00 92.44 71 LYS A CA 1
ATOM 569 C C . LYS A 1 71 ? -17.441 -9.615 17.866 1.00 92.44 71 LYS A C 1
ATOM 571 O O . LYS A 1 71 ? -18.306 -9.817 17.023 1.00 92.44 71 LYS A O 1
ATOM 576 N N . GLN A 1 72 ? -16.844 -8.429 18.008 1.00 93.81 72 GLN A N 1
ATOM 577 C CA . GLN A 1 72 ? -17.171 -7.247 17.208 1.00 93.81 72 GLN A CA 1
ATOM 578 C C . GLN A 1 72 ? -16.636 -7.376 15.784 1.00 93.81 72 GLN A C 1
ATOM 580 O O . GLN A 1 72 ? -17.364 -7.069 14.846 1.00 93.81 72 GLN A O 1
ATOM 585 N N . LEU A 1 73 ? -15.439 -7.947 15.606 1.00 90.38 73 LEU A N 1
ATOM 586 C CA . LEU A 1 73 ? -14.943 -8.317 14.275 1.00 90.38 73 LEU A CA 1
ATOM 587 C C . LEU A 1 73 ? -15.890 -9.294 13.568 1.00 90.38 73 LEU A C 1
ATOM 589 O O . LEU A 1 73 ? -16.197 -9.129 12.392 1.00 90.38 73 LEU A O 1
ATOM 593 N N . THR A 1 74 ? -16.393 -10.295 14.294 1.00 90.06 74 THR A N 1
ATOM 594 C CA . THR A 1 74 ? -17.358 -11.259 13.743 1.00 90.06 74 THR A CA 1
ATOM 595 C C . THR A 1 74 ? -18.657 -10.563 13.331 1.00 90.06 74 THR A C 1
ATOM 597 O O . THR A 1 74 ? -19.170 -10.815 12.244 1.00 90.06 74 THR A O 1
ATOM 600 N N . MET A 1 75 ? -19.173 -9.652 14.164 1.00 92.19 75 MET A N 1
ATOM 601 C CA . MET A 1 75 ? -20.365 -8.859 13.840 1.00 92.19 75 MET A CA 1
ATOM 602 C C . MET A 1 75 ? -20.155 -7.961 12.617 1.00 92.19 75 MET A C 1
ATOM 604 O O . MET A 1 75 ? -21.054 -7.878 11.787 1.00 92.19 75 MET A O 1
ATOM 608 N N . LEU A 1 76 ? -18.980 -7.341 12.470 1.00 91.31 76 LEU A N 1
ATOM 609 C CA . LEU A 1 76 ? -18.636 -6.542 11.293 1.00 91.31 76 LEU A CA 1
ATOM 610 C C . LEU A 1 76 ? -18.686 -7.375 10.008 1.00 91.31 76 LEU A C 1
ATOM 612 O O . LEU A 1 76 ? -19.332 -6.965 9.046 1.00 91.31 76 LEU A O 1
ATOM 616 N N . LYS A 1 77 ? -18.089 -8.574 10.018 1.00 87.31 77 LYS A N 1
ATOM 617 C CA . LYS A 1 77 ? -18.136 -9.496 8.870 1.00 87.31 77 LYS A CA 1
ATOM 618 C C . LYS A 1 77 ? -19.564 -9.925 8.532 1.00 87.31 77 LYS A C 1
ATOM 620 O O . LYS A 1 77 ? -19.941 -9.952 7.367 1.00 87.31 77 LYS A O 1
ATOM 625 N N . LEU A 1 78 ? -20.378 -10.223 9.548 1.00 90.06 78 LEU A N 1
ATOM 626 C CA . LEU A 1 78 ? -21.784 -10.603 9.361 1.00 90.06 78 LEU A CA 1
ATOM 627 C C . LEU A 1 78 ? -22.658 -9.450 8.856 1.00 90.06 78 LEU A C 1
ATOM 629 O O . LEU A 1 78 ? -23.647 -9.698 8.170 1.00 90.06 78 LEU A O 1
ATOM 633 N N . ALA A 1 79 ? -22.314 -8.207 9.194 1.00 89.88 79 ALA A N 1
ATOM 634 C CA . ALA A 1 79 ? -23.044 -7.029 8.743 1.00 89.88 79 ALA A CA 1
ATOM 635 C C . ALA A 1 79 ? -22.849 -6.742 7.244 1.00 89.88 79 ALA A C 1
ATOM 637 O O . ALA A 1 79 ? -23.641 -5.991 6.680 1.00 89.88 79 ALA A O 1
ATOM 638 N N . GLY A 1 80 ? -21.832 -7.337 6.603 1.00 86.62 80 GLY A N 1
ATOM 639 C CA . GLY A 1 80 ? -21.586 -7.186 5.167 1.00 86.62 80 GLY A CA 1
ATOM 640 C C . GLY A 1 80 ? -21.326 -5.738 4.757 1.00 86.62 80 GLY A C 1
ATOM 641 O O . GLY A 1 80 ? -21.780 -5.314 3.697 1.00 86.62 80 GLY A O 1
ATOM 642 N N . LEU A 1 81 ? -20.672 -4.959 5.625 1.00 89.62 81 LEU A N 1
ATOM 643 C CA . LEU A 1 81 ? -20.374 -3.560 5.334 1.00 89.62 81 LEU A CA 1
ATOM 644 C C . LEU A 1 81 ? -19.272 -3.470 4.276 1.00 89.62 81 LEU A C 1
ATOM 646 O O . LEU A 1 81 ? -18.276 -4.187 4.356 1.00 89.62 81 LEU A O 1
ATOM 650 N N . ASP A 1 82 ? -19.446 -2.556 3.325 1.00 89.19 82 ASP A N 1
ATOM 651 C CA . ASP A 1 82 ? -18.498 -2.329 2.236 1.00 89.19 82 ASP A CA 1
ATOM 652 C C . ASP A 1 82 ? -17.324 -1.463 2.710 1.00 89.19 82 ASP A C 1
ATOM 654 O O . ASP A 1 82 ? -17.285 -0.245 2.524 1.00 89.19 82 ASP A O 1
ATOM 658 N N . TYR A 1 83 ? -16.404 -2.106 3.427 1.00 91.19 83 TYR A N 1
ATOM 659 C CA . TYR A 1 83 ? -15.164 -1.508 3.895 1.00 91.19 83 TYR A CA 1
ATOM 660 C C . TYR A 1 83 ? -13.980 -2.395 3.551 1.00 91.19 83 TYR A C 1
ATOM 662 O O . TYR A 1 83 ? -14.009 -3.613 3.729 1.00 91.19 83 TYR A O 1
ATOM 670 N N . MET A 1 84 ? -12.885 -1.752 3.175 1.00 91.25 84 MET A N 1
ATOM 671 C CA . MET A 1 84 ? -11.575 -2.375 3.176 1.00 91.25 84 MET A CA 1
ATOM 672 C C . MET A 1 84 ? -10.994 -2.304 4.583 1.00 91.25 84 MET A C 1
ATOM 674 O O . MET A 1 84 ? -10.927 -1.234 5.190 1.00 91.25 84 MET A O 1
ATOM 678 N N . MET A 1 85 ? -10.617 -3.462 5.115 1.00 92.94 85 MET A N 1
ATOM 679 C CA . MET A 1 85 ? -10.312 -3.629 6.530 1.00 92.94 85 MET A CA 1
ATOM 680 C C . MET A 1 85 ? -8.859 -4.041 6.718 1.00 92.94 85 MET A C 1
ATOM 682 O O . MET A 1 85 ? -8.456 -5.097 6.232 1.00 92.94 85 MET A O 1
ATOM 686 N N . PHE A 1 86 ? -8.101 -3.252 7.475 1.00 94.06 86 PHE A N 1
ATOM 687 C CA . PHE A 1 86 ? -6.720 -3.567 7.834 1.00 94.06 86 PHE A CA 1
ATOM 688 C C . PHE A 1 86 ? -6.537 -3.646 9.337 1.00 94.06 86 PHE A C 1
ATOM 690 O O . PHE A 1 86 ? -7.025 -2.793 10.078 1.00 94.06 86 PHE A O 1
ATOM 697 N N . GLU A 1 87 ? -5.802 -4.656 9.784 1.00 94.31 87 GLU A N 1
ATOM 698 C CA . GLU A 1 87 ? -5.542 -4.901 11.194 1.00 94.31 87 GLU A CA 1
ATOM 699 C C . GLU A 1 87 ? -4.060 -4.717 11.525 1.00 94.31 87 GLU A C 1
ATOM 701 O O . GLU A 1 87 ? -3.199 -5.375 10.946 1.00 94.31 87 GLU A O 1
ATOM 706 N N . VAL A 1 88 ? -3.763 -3.862 12.507 1.00 93.69 88 VAL A N 1
ATOM 707 C CA . VAL A 1 88 ? -2.414 -3.689 13.063 1.00 93.69 88 VAL A CA 1
ATOM 708 C C . 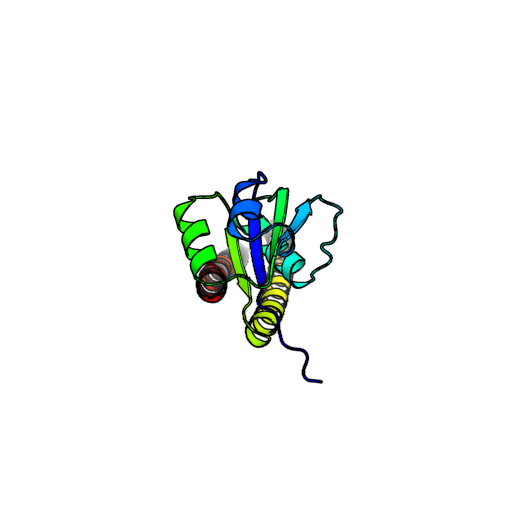VAL A 1 88 ? -2.483 -4.014 14.552 1.00 93.69 88 VAL A C 1
ATOM 710 O O . VAL A 1 88 ? -3.023 -3.243 15.352 1.00 93.69 88 VAL A O 1
ATOM 713 N N . LYS A 1 89 ? -1.979 -5.194 14.931 1.00 91.62 89 LYS A N 1
ATOM 714 C CA . LYS A 1 89 ? -2.166 -5.776 16.273 1.00 91.62 89 LYS A CA 1
ATOM 715 C C . LYS A 1 89 ? -0.970 -5.582 17.187 1.00 91.62 89 LYS A C 1
ATOM 717 O O . LYS A 1 89 ? -1.125 -5.633 18.408 1.00 91.62 89 LYS A O 1
ATOM 722 N N . THR A 1 90 ? 0.208 -5.381 16.613 1.00 92.12 90 THR A N 1
ATOM 723 C CA . THR A 1 90 ? 1.469 -5.335 17.349 1.00 92.12 90 THR A CA 1
ATOM 724 C C . THR A 1 90 ? 2.377 -4.206 16.869 1.00 92.12 90 THR A C 1
ATOM 726 O O . THR A 1 90 ? 2.173 -3.625 15.806 1.00 92.12 90 THR A O 1
ATOM 729 N N . VAL A 1 91 ? 3.414 -3.915 17.660 1.00 91.19 91 VAL A N 1
ATOM 730 C CA . VAL A 1 91 ? 4.504 -3.021 17.237 1.00 91.19 91 VAL A CA 1
ATOM 731 C C . VAL A 1 91 ? 5.221 -3.590 16.007 1.00 91.19 91 VAL A C 1
ATOM 733 O O . VAL A 1 91 ? 5.504 -2.839 15.088 1.00 91.19 91 VAL A O 1
ATOM 736 N N . ASP A 1 92 ? 5.416 -4.913 15.942 1.00 92.94 92 ASP A N 1
ATOM 737 C CA . ASP A 1 92 ? 6.019 -5.590 14.783 1.00 92.94 92 ASP A CA 1
ATOM 738 C C . ASP A 1 92 ? 5.205 -5.389 13.497 1.00 92.94 92 ASP A C 1
ATOM 740 O O . ASP A 1 92 ? 5.773 -5.163 12.432 1.00 92.94 92 ASP A O 1
ATOM 744 N N . ASP A 1 93 ? 3.871 -5.411 13.590 1.00 93.56 93 ASP A N 1
ATOM 745 C CA . ASP A 1 93 ? 2.998 -5.118 12.450 1.00 93.56 93 ASP A CA 1
ATOM 746 C C . ASP A 1 93 ? 3.188 -3.675 11.967 1.00 93.56 93 ASP A C 1
ATOM 748 O O . ASP A 1 93 ? 3.277 -3.432 10.766 1.00 93.56 93 ASP A O 1
ATOM 752 N N . GLN A 1 94 ? 3.271 -2.724 12.900 1.00 92.50 94 GLN A N 1
ATOM 753 C CA . GLN A 1 94 ? 3.500 -1.311 12.597 1.00 92.50 94 GLN A CA 1
ATOM 754 C C . GLN A 1 94 ? 4.882 -1.066 11.962 1.00 92.50 94 GLN A C 1
ATOM 756 O O . GLN A 1 94 ? 4.984 -0.293 11.003 1.00 92.50 94 GLN A O 1
ATOM 761 N N . ASP A 1 95 ? 5.925 -1.704 12.491 1.00 93.75 95 ASP A N 1
ATOM 762 C CA . ASP A 1 95 ? 7.290 -1.590 11.975 1.00 93.75 95 ASP A CA 1
ATOM 763 C C . ASP A 1 95 ? 7.375 -2.240 10.588 1.00 93.75 95 ASP A C 1
ATOM 765 O O . ASP A 1 95 ? 7.769 -1.582 9.630 1.00 93.75 95 ASP A O 1
ATOM 769 N N . THR A 1 96 ? 6.844 -3.462 10.436 1.00 94.50 96 THR A N 1
ATOM 770 C CA . THR A 1 96 ? 6.767 -4.151 9.136 1.00 94.50 96 THR A CA 1
ATOM 771 C C . THR A 1 96 ? 6.039 -3.306 8.094 1.00 94.50 96 THR A C 1
ATOM 773 O O . THR A 1 96 ? 6.495 -3.199 6.961 1.00 94.50 96 THR A O 1
ATOM 776 N N . LEU A 1 97 ? 4.894 -2.714 8.449 1.00 94.00 97 LEU A N 1
ATOM 777 C CA . LEU A 1 97 ? 4.140 -1.861 7.533 1.00 94.00 97 LEU A CA 1
ATOM 778 C C . LEU A 1 97 ? 4.965 -0.649 7.092 1.00 94.00 97 LEU A C 1
ATOM 780 O O . LEU A 1 97 ? 4.868 -0.232 5.942 1.00 94.00 97 LEU A O 1
ATOM 784 N N . SER A 1 98 ? 5.740 -0.071 8.008 1.00 93.00 98 SER A N 1
ATOM 785 C CA . SER A 1 98 ? 6.588 1.079 7.708 1.00 93.00 98 SER A CA 1
ATOM 786 C C . SER A 1 98 ? 7.708 0.701 6.751 1.00 93.00 98 SER A C 1
ATOM 788 O O . SER A 1 98 ? 7.840 1.354 5.723 1.00 93.00 98 SER A O 1
ATOM 790 N N . ASP A 1 99 ? 8.417 -0.390 7.032 1.00 94.38 99 ASP A N 1
ATOM 791 C CA . ASP A 1 99 ? 9.487 -0.890 6.170 1.00 94.38 99 ASP A CA 1
ATOM 792 C C . ASP A 1 99 ? 8.952 -1.235 4.771 1.00 94.38 99 ASP A C 1
ATOM 794 O O . ASP A 1 99 ? 9.506 -0.821 3.757 1.00 94.38 99 ASP A O 1
ATOM 798 N N . TRP A 1 100 ? 7.815 -1.937 4.702 1.00 94.81 100 TRP A N 1
ATOM 799 C CA . TRP A 1 100 ? 7.193 -2.320 3.430 1.00 94.81 100 TRP A CA 1
ATOM 800 C C . TRP A 1 100 ? 6.686 -1.116 2.638 1.00 94.81 100 TRP A C 1
ATOM 802 O O . TRP A 1 100 ? 6.727 -1.129 1.409 1.00 94.81 100 TRP A O 1
ATOM 812 N N . PHE A 1 101 ? 6.197 -0.082 3.322 1.00 92.31 101 PHE A N 1
ATOM 813 C CA . PHE A 1 101 ? 5.814 1.169 2.681 1.00 92.31 101 PHE A CA 1
ATOM 814 C C . PHE A 1 101 ? 7.031 1.890 2.100 1.00 92.31 101 PHE A C 1
ATOM 816 O O . PHE A 1 101 ? 6.991 2.283 0.938 1.00 92.31 101 PHE A O 1
ATOM 823 N N . ASP A 1 102 ? 8.121 2.008 2.857 1.00 92.88 102 ASP A N 1
ATOM 824 C CA . ASP A 1 102 ? 9.344 2.674 2.399 1.00 92.88 102 ASP A CA 1
ATOM 825 C C . ASP A 1 102 ? 9.979 1.933 1.203 1.00 92.88 102 ASP A C 1
ATOM 827 O O . ASP A 1 102 ? 10.393 2.560 0.220 1.00 92.88 102 ASP A O 1
ATOM 831 N N . ASP A 1 103 ? 9.978 0.596 1.227 1.00 93.50 103 ASP A N 1
ATOM 832 C CA . ASP A 1 103 ? 10.399 -0.242 0.098 1.00 93.50 103 ASP A CA 1
ATOM 833 C C . ASP A 1 103 ? 9.513 -0.016 -1.137 1.00 93.50 103 ASP A C 1
ATOM 835 O O . ASP A 1 103 ? 10.016 0.131 -2.255 1.00 93.50 103 ASP A O 1
ATOM 839 N N . TYR A 1 104 ? 8.193 0.057 -0.948 1.00 92.19 104 TYR A N 1
ATOM 840 C CA . TYR A 1 104 ? 7.253 0.304 -2.039 1.00 92.19 104 TYR A CA 1
ATOM 841 C C . TYR A 1 104 ? 7.418 1.706 -2.641 1.00 92.19 104 TYR A C 1
ATOM 843 O O . TYR A 1 104 ? 7.415 1.851 -3.863 1.00 92.19 104 TYR A O 1
ATOM 851 N N . GLN A 1 105 ? 7.628 2.735 -1.815 1.00 91.25 105 GLN A N 1
ATOM 852 C CA . GLN A 1 105 ? 7.921 4.096 -2.280 1.00 91.25 105 GLN A CA 1
ATOM 853 C C . GLN A 1 105 ? 9.249 4.152 -3.047 1.00 91.25 105 GLN A C 1
ATOM 855 O O . GLN A 1 105 ? 9.342 4.795 -4.093 1.00 91.25 105 GLN A O 1
ATOM 860 N N . THR A 1 106 ? 10.264 3.417 -2.584 1.00 93.62 106 THR A N 1
ATOM 861 C CA . THR A 1 106 ? 11.539 3.275 -3.304 1.00 93.62 106 THR A CA 1
ATOM 862 C C . THR A 1 106 ? 11.332 2.623 -4.671 1.00 93.62 106 THR A C 1
ATOM 864 O O . THR A 1 106 ? 11.877 3.091 -5.672 1.00 93.62 106 THR A O 1
ATOM 867 N N . PHE A 1 107 ? 10.510 1.573 -4.736 1.00 93.19 107 PHE A N 1
ATOM 868 C CA . PHE A 1 107 ? 10.130 0.934 -5.992 1.00 93.19 107 PHE A CA 1
ATOM 869 C C . PHE A 1 107 ? 9.400 1.897 -6.939 1.00 93.19 107 PHE A C 1
ATOM 871 O O . PHE A 1 107 ? 9.752 1.954 -8.116 1.00 93.19 107 PHE A O 1
ATOM 878 N N . LEU A 1 108 ? 8.433 2.680 -6.447 1.00 90.50 108 LEU A N 1
ATOM 879 C CA . LEU A 1 108 ? 7.738 3.689 -7.255 1.00 90.50 108 LEU A CA 1
ATOM 880 C C . LEU A 1 108 ? 8.713 4.732 -7.820 1.00 90.50 108 LEU A C 1
ATOM 882 O O . LEU A 1 108 ? 8.678 5.019 -9.013 1.00 90.50 108 LEU A O 1
ATOM 886 N N . GLY A 1 109 ? 9.641 5.228 -7.000 1.00 92.31 109 GLY A N 1
ATOM 887 C CA . GLY A 1 109 ? 10.666 6.168 -7.458 1.00 92.31 109 GLY A CA 1
ATOM 888 C C . GLY A 1 109 ? 11.603 5.574 -8.517 1.00 92.31 109 GLY A C 1
ATOM 889 O O . GLY A 1 109 ? 11.969 6.255 -9.481 1.00 92.31 109 GLY A O 1
ATOM 890 N N . TRP A 1 110 ? 11.976 4.296 -8.378 1.00 93.38 110 TRP A N 1
ATOM 891 C CA . TRP A 1 110 ? 12.739 3.580 -9.404 1.00 93.38 110 TRP A CA 1
ATOM 892 C C . TRP A 1 110 ? 11.936 3.409 -10.695 1.00 93.38 110 TRP A C 1
ATOM 894 O O . TRP A 1 110 ? 12.482 3.609 -11.777 1.00 93.38 110 TRP A O 1
ATOM 904 N N . TRP A 1 111 ? 10.651 3.070 -10.587 1.00 90.56 111 TRP A N 1
ATOM 905 C CA . TRP A 1 111 ? 9.761 2.906 -11.731 1.00 90.56 111 TRP A CA 1
ATOM 906 C C . TRP A 1 111 ? 9.635 4.196 -12.544 1.00 90.56 111 TRP A C 1
ATOM 908 O O . TRP A 1 111 ? 9.841 4.168 -13.758 1.00 90.56 111 TRP A O 1
ATOM 918 N N . ASP A 1 112 ? 9.381 5.322 -11.877 1.00 90.06 112 ASP A N 1
ATOM 919 C CA . ASP A 1 112 ? 9.278 6.636 -12.518 1.00 90.06 112 ASP A CA 1
ATOM 920 C C . ASP A 1 112 ? 10.592 7.016 -13.213 1.00 90.06 112 ASP A C 1
ATOM 922 O O . ASP A 1 112 ? 10.604 7.330 -14.403 1.00 90.06 112 ASP A O 1
ATOM 926 N N . SER A 1 113 ? 11.722 6.856 -12.516 1.00 92.06 113 SER A N 1
ATOM 927 C CA . SER A 1 113 ? 13.051 7.095 -13.099 1.00 92.06 113 SER A CA 1
ATOM 928 C C . SER A 1 113 ? 13.347 6.162 -14.284 1.00 92.06 113 SER A C 1
ATOM 930 O O . SER A 1 113 ? 14.002 6.549 -15.252 1.00 92.06 113 SER A O 1
ATOM 932 N N . GLY A 1 114 ? 12.873 4.916 -14.217 1.00 90.81 114 GLY A N 1
ATOM 933 C CA . GLY A 1 114 ? 12.988 3.933 -15.288 1.00 90.81 114 GLY A CA 1
ATOM 934 C C . GLY A 1 114 ? 12.168 4.314 -16.520 1.00 90.81 114 GLY A C 1
ATOM 935 O O . GLY A 1 114 ? 12.641 4.129 -17.639 1.00 90.81 114 GLY A O 1
ATOM 936 N N . ASN A 1 115 ? 10.973 4.882 -16.339 1.00 91.00 115 ASN A N 1
ATOM 937 C CA . ASN A 1 115 ? 10.163 5.408 -17.441 1.00 91.00 115 ASN A CA 1
ATOM 938 C C . ASN A 1 115 ? 10.858 6.582 -18.135 1.00 91.00 115 ASN A C 1
ATOM 940 O O . ASN A 1 115 ? 10.925 6.612 -19.365 1.00 91.00 115 ASN A O 1
ATOM 944 N N . ASP A 1 116 ? 11.433 7.502 -17.360 1.00 93.38 116 ASP A N 1
ATOM 945 C CA . ASP A 1 116 ? 12.197 8.627 -17.906 1.00 93.38 116 ASP A CA 1
ATOM 946 C C . ASP A 1 116 ? 13.408 8.140 -18.715 1.00 93.38 116 ASP A C 1
ATOM 948 O O . ASP A 1 116 ? 13.669 8.622 -19.820 1.00 93.38 116 ASP A O 1
ATOM 952 N N . PHE A 1 117 ? 14.126 7.140 -18.194 1.00 92.00 117 PHE A N 1
ATOM 953 C CA . PHE A 1 117 ? 15.256 6.525 -18.886 1.00 92.00 117 PHE A CA 1
ATOM 954 C C . PHE A 1 117 ? 14.846 5.880 -20.216 1.00 92.00 117 PHE A C 1
ATOM 956 O O . PHE A 1 117 ? 15.484 6.145 -21.236 1.00 92.00 117 PHE A O 1
ATOM 963 N N . LEU A 1 118 ? 13.780 5.075 -20.231 1.00 91.94 118 LEU A N 1
ATOM 964 C CA . LEU A 1 118 ? 13.306 4.420 -21.454 1.00 91.94 118 LEU A CA 1
ATOM 965 C C . LEU A 1 118 ? 12.779 5.420 -22.490 1.00 91.94 118 LEU A C 1
ATOM 967 O O . LEU A 1 118 ? 13.064 5.276 -23.675 1.00 91.94 118 LEU A O 1
ATOM 971 N N . SER A 1 119 ? 12.091 6.477 -22.054 1.00 91.44 119 SER A N 1
ATOM 972 C CA . SER A 1 119 ? 11.647 7.570 -22.932 1.00 91.44 119 SER A CA 1
ATOM 973 C C . SER A 1 119 ? 12.832 8.290 -23.597 1.00 91.44 119 SER A C 1
ATOM 975 O O . SER A 1 119 ? 12.834 8.576 -24.803 1.00 91.44 119 SER A O 1
ATOM 977 N N . ALA A 1 120 ? 13.907 8.527 -22.836 1.00 93.38 120 ALA A N 1
ATOM 978 C CA . ALA A 1 120 ? 15.145 9.070 -23.383 1.00 93.38 120 ALA A CA 1
ATOM 979 C C . ALA A 1 120 ? 15.818 8.098 -24.370 1.00 93.38 120 ALA A C 1
ATOM 981 O O . ALA A 1 120 ? 16.303 8.538 -25.416 1.00 93.38 120 ALA A O 1
ATOM 982 N N . GLN A 1 121 ? 15.830 6.790 -24.076 1.00 92.81 121 GLN A N 1
ATOM 983 C CA . GLN A 1 121 ? 16.359 5.771 -24.989 1.00 92.81 121 GLN A CA 1
ATOM 984 C C . GLN A 1 121 ? 15.580 5.712 -26.305 1.00 92.81 121 GLN A C 1
ATOM 986 O O . GLN A 1 121 ? 16.206 5.706 -27.362 1.00 92.81 121 GLN A O 1
ATOM 991 N N . GLU A 1 122 ? 14.248 5.749 -26.266 1.00 91.69 122 GLU A N 1
ATOM 992 C CA . GLU A 1 122 ? 13.402 5.781 -27.465 1.00 91.69 122 GLU A CA 1
ATOM 993 C C . GLU A 1 122 ? 13.710 7.009 -28.335 1.00 91.69 122 GLU A C 1
ATOM 995 O O . GLU A 1 122 ? 13.874 6.906 -29.552 1.00 91.69 122 GLU A O 1
ATOM 1000 N N . THR A 1 123 ? 13.891 8.175 -27.710 1.00 93.25 123 THR A N 1
ATOM 1001 C CA . THR A 1 123 ? 14.285 9.400 -28.421 1.00 93.25 123 THR A CA 1
ATOM 1002 C C . THR A 1 123 ? 15.654 9.254 -29.091 1.00 93.25 123 THR A C 1
ATOM 1004 O O . THR A 1 123 ? 15.830 9.647 -30.246 1.00 93.25 123 THR A O 1
ATOM 1007 N N . LEU A 1 124 ? 16.640 8.689 -28.385 1.00 91.56 124 LEU A N 1
ATOM 1008 C CA . LEU A 1 124 ? 17.975 8.445 -28.940 1.00 91.56 124 LEU A CA 1
ATOM 1009 C C . LEU A 1 124 ? 17.935 7.432 -30.084 1.00 91.56 124 LEU A C 1
ATOM 1011 O O . LEU A 1 124 ? 18.586 7.656 -31.102 1.00 91.56 124 LEU A O 1
ATOM 1015 N N . LEU A 1 125 ? 17.160 6.358 -29.938 1.00 93.19 125 LEU A N 1
ATOM 1016 C CA . LEU A 1 125 ? 16.967 5.342 -30.963 1.00 93.19 125 LEU A CA 1
ATOM 1017 C C . LEU A 1 125 ? 16.409 5.978 -32.240 1.00 93.19 125 LEU A C 1
ATOM 1019 O O . LEU A 1 125 ? 17.039 5.875 -33.288 1.00 93.19 125 LEU A O 1
ATOM 1023 N N . ASN A 1 126 ? 15.314 6.733 -32.137 1.00 90.44 126 ASN A N 1
ATOM 1024 C CA . ASN A 1 126 ? 14.692 7.419 -33.274 1.00 90.44 126 ASN A CA 1
ATOM 1025 C C . ASN A 1 126 ? 15.655 8.386 -33.980 1.00 90.44 126 ASN A C 1
ATOM 1027 O O . ASN A 1 126 ? 15.708 8.443 -35.205 1.00 90.44 126 ASN A O 1
ATOM 1031 N N . ASN A 1 127 ? 16.472 9.117 -33.220 1.00 92.19 127 ASN A N 1
ATOM 1032 C CA . ASN A 1 127 ? 17.457 10.034 -33.796 1.00 92.19 127 ASN A CA 1
ATOM 1033 C C . ASN A 1 127 ? 18.652 9.313 -34.449 1.00 92.19 127 ASN A C 1
ATOM 1035 O O . ASN A 1 127 ? 19.330 9.901 -35.293 1.00 92.19 127 ASN A O 1
ATOM 1039 N N . SER A 1 128 ? 18.920 8.060 -34.069 1.00 89.88 128 SER A N 1
ATOM 1040 C CA . SER A 1 128 ? 20.092 7.297 -34.518 1.00 89.88 128 SER A CA 1
ATOM 1041 C C . SER A 1 128 ? 19.847 6.476 -35.788 1.00 89.88 128 SER A C 1
ATOM 1043 O O . SER A 1 128 ? 20.810 5.979 -36.366 1.00 89.88 128 SER A O 1
ATOM 1045 N N . GLU A 1 129 ? 18.598 6.360 -36.256 1.00 90.62 129 GLU A N 1
ATOM 1046 C CA . GLU A 1 129 ? 18.222 5.557 -37.437 1.00 90.62 129 GLU A CA 1
ATOM 1047 C C . GLU A 1 129 ? 19.013 5.942 -38.689 1.00 90.62 129 GLU A C 1
ATOM 1049 O O . GLU A 1 129 ? 19.535 5.090 -39.394 1.00 90.62 129 GLU A O 1
ATOM 1054 N N . SER A 1 130 ? 19.182 7.242 -38.930 1.00 90.62 130 SER A N 1
ATOM 1055 C CA . SER A 1 130 ? 19.966 7.737 -40.071 1.00 90.62 130 SER A CA 1
ATOM 1056 C C . SER A 1 130 ?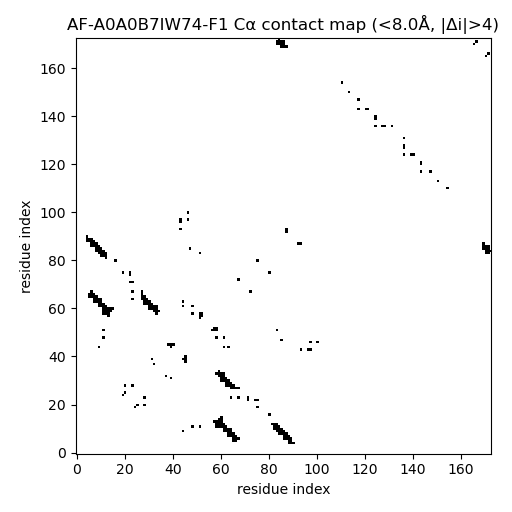 21.482 7.774 -39.829 1.00 90.62 130 SER A C 1
ATOM 1058 O O . SER A 1 130 ? 22.241 8.085 -40.748 1.00 90.62 130 SER A O 1
ATOM 1060 N N . MET A 1 131 ? 21.928 7.521 -38.593 1.00 92.12 131 MET A N 1
ATOM 1061 C CA . MET A 1 131 ? 23.332 7.630 -38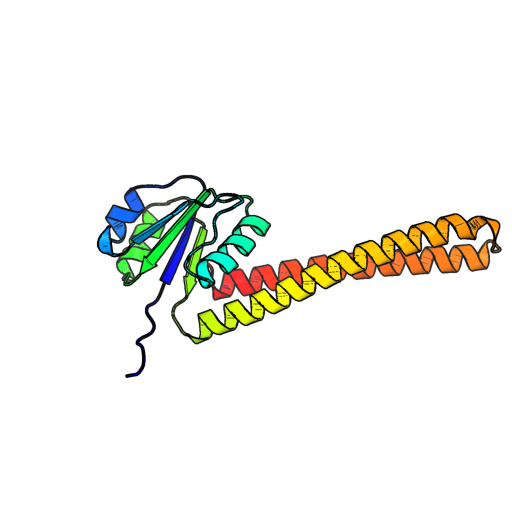.181 1.00 92.12 131 MET A CA 1
ATOM 1062 C C . MET A 1 131 ? 24.076 6.296 -38.250 1.00 92.12 131 MET A C 1
ATOM 1064 O O . MET A 1 131 ? 25.298 6.294 -38.420 1.00 92.12 131 MET A O 1
ATOM 1068 N N . PHE A 1 132 ? 23.363 5.184 -38.088 1.00 92.88 132 PHE A N 1
ATOM 1069 C CA . PHE A 1 132 ? 23.921 3.837 -38.104 1.00 92.88 132 PHE A CA 1
ATOM 1070 C C . PHE A 1 132 ? 23.506 3.083 -39.363 1.00 92.88 132 PHE A C 1
ATOM 1072 O O . PHE A 1 132 ? 22.558 3.458 -40.045 1.00 92.88 132 PHE A O 1
ATOM 1079 N N . ASP A 1 133 ? 24.257 2.034 -39.688 1.00 94.56 133 ASP A N 1
ATOM 1080 C CA . ASP A 1 133 ? 23.783 1.054 -40.659 1.00 94.56 133 ASP A CA 1
ATOM 1081 C C . ASP A 1 133 ? 22.677 0.176 -40.047 1.00 94.56 133 ASP A C 1
ATOM 1083 O O . ASP A 1 133 ? 22.452 0.172 -38.830 1.00 94.56 133 ASP A O 1
ATOM 1087 N N . ASP A 1 134 ? 21.988 -0.566 -40.914 1.00 92.38 134 ASP A N 1
ATOM 1088 C CA . ASP A 1 134 ? 20.834 -1.387 -40.544 1.00 92.38 134 ASP A CA 1
ATOM 1089 C C . ASP A 1 134 ? 21.167 -2.420 -39.452 1.00 92.38 134 ASP A C 1
ATOM 1091 O O . ASP A 1 134 ? 20.337 -2.689 -38.580 1.00 92.38 134 ASP A O 1
ATOM 1095 N N . ASP A 1 135 ? 22.385 -2.973 -39.458 1.00 94.06 135 ASP A N 1
ATOM 1096 C CA . ASP A 1 135 ? 22.807 -4.005 -38.508 1.00 94.06 135 ASP A CA 1
ATOM 1097 C C . ASP A 1 135 ? 22.990 -3.417 -37.100 1.00 94.06 135 ASP A C 1
ATOM 1099 O O . ASP A 1 135 ? 22.462 -3.954 -36.117 1.00 94.06 135 ASP A O 1
ATOM 1103 N N . TYR A 1 136 ? 23.703 -2.292 -36.979 1.00 92.44 136 TYR A N 1
ATOM 1104 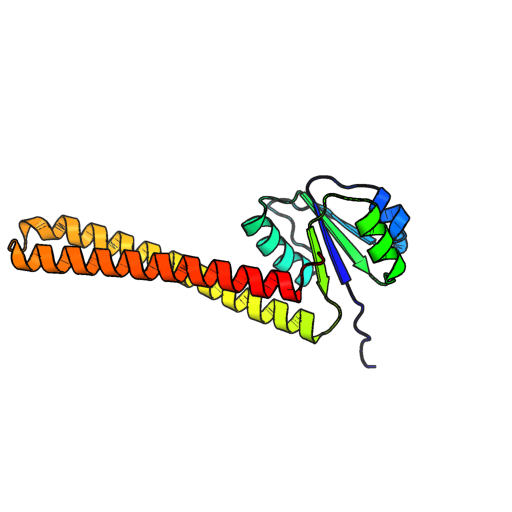C CA . TYR A 1 136 ? 23.905 -1.624 -35.691 1.00 92.44 136 TYR A CA 1
ATOM 1105 C C . TYR A 1 136 ? 22.619 -0.988 -35.160 1.00 92.44 136 TYR A C 1
ATOM 1107 O O . TYR A 1 136 ? 22.350 -1.071 -33.957 1.00 92.44 136 TYR A O 1
ATOM 1115 N N . TYR A 1 137 ? 21.804 -0.393 -36.036 1.00 92.88 137 TYR A N 1
ATOM 1116 C CA . TYR A 1 137 ? 20.499 0.135 -35.648 1.00 92.88 137 TYR A CA 1
ATOM 1117 C C . TYR A 1 137 ? 19.567 -0.980 -35.157 1.00 92.88 137 TYR A C 1
ATOM 1119 O O . TYR A 1 137 ? 18.979 -0.862 -34.081 1.00 92.88 137 TYR A O 1
ATOM 1127 N N . GLY A 1 138 ? 19.489 -2.100 -35.884 1.00 92.19 138 GLY A N 1
ATOM 1128 C CA . GLY A 1 138 ? 18.687 -3.260 -35.495 1.00 92.19 138 GLY A CA 1
ATOM 1129 C C . GLY A 1 138 ? 19.114 -3.860 -34.152 1.00 92.19 138 GLY A C 1
ATOM 1130 O O . GLY A 1 138 ? 18.266 -4.193 -33.322 1.00 92.19 138 GL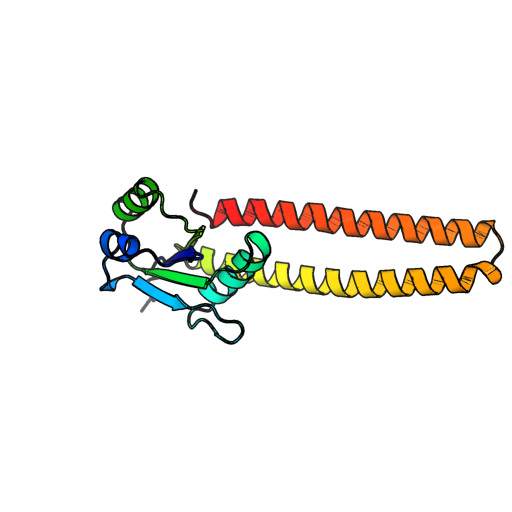Y A O 1
ATOM 1131 N N . ALA A 1 139 ? 20.421 -3.949 -33.886 1.00 93.06 139 ALA A N 1
ATOM 1132 C CA . ALA A 1 139 ? 20.932 -4.398 -32.589 1.00 93.06 139 ALA A CA 1
ATOM 1133 C C . ALA A 1 139 ? 20.525 -3.456 -31.439 1.00 93.06 139 ALA A C 1
ATOM 1135 O O . ALA A 1 139 ? 20.128 -3.923 -30.366 1.00 93.06 139 ALA A O 1
ATOM 1136 N N . LEU A 1 140 ? 20.587 -2.139 -31.665 1.00 91.38 140 LEU A N 1
ATOM 1137 C CA . LEU A 1 140 ? 20.175 -1.132 -30.686 1.00 91.38 140 LEU A CA 1
ATOM 1138 C C . LEU A 1 140 ? 18.664 -1.189 -30.417 1.00 91.38 140 LEU A C 1
ATOM 1140 O O . LEU A 1 140 ? 18.255 -1.177 -29.256 1.00 91.38 140 LEU A O 1
ATOM 1144 N N . TYR A 1 141 ? 17.853 -1.312 -31.471 1.00 92.75 141 TYR A N 1
ATOM 1145 C CA . TYR A 1 141 ? 16.400 -1.455 -31.379 1.00 92.75 141 TYR A CA 1
ATOM 1146 C C . TYR A 1 141 ? 16.003 -2.673 -30.535 1.00 92.75 141 TYR A C 1
ATOM 1148 O O . TYR A 1 141 ? 15.243 -2.538 -29.577 1.00 92.75 141 TYR A O 1
ATOM 1156 N N . ASN A 1 142 ? 16.564 -3.849 -30.840 1.00 93.62 142 ASN A N 1
ATOM 1157 C CA . ASN A 1 142 ? 16.258 -5.083 -30.110 1.00 93.62 142 ASN A CA 1
ATOM 1158 C C . ASN A 1 142 ? 16.670 -4.992 -28.635 1.00 93.62 142 ASN A C 1
ATOM 1160 O O . ASN A 1 142 ? 15.918 -5.403 -27.760 1.00 93.62 142 ASN A O 1
ATOM 1164 N N . THR A 1 143 ? 17.828 -4.387 -28.350 1.00 92.19 143 THR A N 1
ATOM 1165 C CA . THR A 1 143 ? 18.280 -4.180 -26.965 1.00 92.19 143 THR A CA 1
ATOM 1166 C C . THR A 1 143 ? 17.319 -3.275 -26.188 1.00 92.19 143 THR A C 1
ATOM 1168 O O . THR A 1 143 ? 17.023 -3.549 -25.028 1.00 92.19 143 THR A O 1
ATOM 1171 N N . ASN A 1 144 ? 16.819 -2.202 -26.812 1.00 92.00 144 ASN A N 1
ATOM 1172 C CA . ASN A 1 144 ? 15.825 -1.323 -26.194 1.00 92.00 144 ASN A CA 1
ATOM 1173 C C . ASN A 1 144 ? 14.513 -2.072 -25.914 1.00 92.00 144 ASN A C 1
ATOM 1175 O O . ASN A 1 144 ? 13.968 -1.957 -24.821 1.00 92.00 144 ASN A O 1
ATOM 1179 N N . PHE A 1 145 ? 14.040 -2.875 -26.871 1.00 92.50 145 PHE A N 1
ATOM 1180 C CA . PHE A 1 145 ? 12.841 -3.697 -26.702 1.00 92.50 145 PHE A CA 1
ATOM 1181 C C . PHE A 1 145 ? 12.974 -4.682 -25.526 1.00 92.50 145 PHE A C 1
ATOM 1183 O O . PHE A 1 145 ? 12.112 -4.707 -24.651 1.00 92.50 145 PHE A O 1
ATOM 1190 N N . ASP A 1 146 ? 14.091 -5.412 -25.439 1.00 94.25 146 ASP A N 1
ATOM 1191 C CA . ASP A 1 146 ? 14.351 -6.348 -24.336 1.00 94.25 146 ASP A CA 1
ATOM 1192 C C . ASP A 1 146 ? 14.358 -5.646 -22.963 1.00 94.25 146 ASP A C 1
ATOM 1194 O O . ASP A 1 146 ? 13.867 -6.192 -21.973 1.00 94.25 146 ASP A O 1
ATOM 1198 N N . LEU A 1 147 ? 14.898 -4.423 -22.883 1.00 92.00 147 LEU A N 1
ATOM 1199 C CA . LEU A 1 147 ? 14.920 -3.636 -21.645 1.00 92.00 147 LEU A CA 1
ATOM 1200 C C . LEU A 1 147 ? 13.520 -3.199 -21.201 1.00 92.00 147 LEU A C 1
ATOM 1202 O O . LEU A 1 147 ? 13.223 -3.267 -20.003 1.00 92.00 147 LEU A O 1
ATOM 1206 N N . VAL A 1 148 ? 12.673 -2.771 -22.143 1.00 92.56 148 VAL A N 1
ATOM 1207 C CA . VAL A 1 148 ? 11.266 -2.427 -21.878 1.00 92.56 148 VAL A CA 1
ATOM 1208 C C . VAL A 1 148 ? 10.537 -3.649 -21.318 1.00 92.56 148 VAL A C 1
ATOM 1210 O O . VAL A 1 148 ? 10.004 -3.587 -20.209 1.00 92.56 148 VAL A O 1
ATOM 1213 N N . ASP A 1 149 ? 10.622 -4.787 -22.012 1.00 93.94 149 ASP A N 1
ATOM 1214 C CA . ASP A 1 149 ? 9.980 -6.041 -21.602 1.00 93.94 149 ASP A CA 1
ATOM 1215 C C . ASP A 1 149 ? 10.442 -6.503 -20.210 1.00 93.94 149 ASP A C 1
ATOM 1217 O O . ASP A 1 149 ? 9.637 -6.928 -19.373 1.00 93.94 149 ASP A O 1
ATOM 1221 N N . MET A 1 150 ? 11.746 -6.418 -19.923 1.00 92.62 150 MET A N 1
ATOM 1222 C CA . MET A 1 150 ? 12.292 -6.788 -18.614 1.00 92.62 150 MET A CA 1
ATOM 1223 C C . MET A 1 150 ? 11.773 -5.890 -17.489 1.00 92.62 150 MET A C 1
ATOM 1225 O O . MET A 1 150 ? 11.445 -6.397 -16.411 1.00 92.62 150 MET A O 1
ATOM 1229 N N . LYS A 1 151 ? 11.713 -4.575 -17.717 1.00 93.56 151 LYS A N 1
ATOM 1230 C CA . LYS A 1 151 ? 11.232 -3.611 -16.723 1.00 93.56 151 LYS A CA 1
ATOM 1231 C C . LYS A 1 151 ? 9.747 -3.820 -16.436 1.00 93.56 151 LYS A C 1
ATOM 1233 O O . LYS A 1 151 ? 9.373 -3.908 -15.267 1.00 93.56 151 LYS A O 1
ATOM 1238 N N . ASP A 1 152 ? 8.925 -3.938 -17.473 1.00 91.75 152 ASP A N 1
ATOM 1239 C CA . ASP A 1 152 ? 7.475 -4.091 -17.325 1.00 91.75 152 ASP A CA 1
ATOM 1240 C C . ASP A 1 152 ? 7.134 -5.420 -16.636 1.00 91.75 152 ASP A C 1
ATOM 1242 O O . ASP A 1 152 ? 6.321 -5.471 -15.710 1.00 91.75 152 ASP A O 1
ATOM 1246 N N . ARG A 1 153 ? 7.856 -6.495 -16.973 1.00 94.31 153 ARG A N 1
ATOM 1247 C CA . ARG A 1 153 ? 7.724 -7.777 -16.271 1.00 94.31 153 ARG A CA 1
ATOM 1248 C C . ARG A 1 153 ? 8.148 -7.695 -14.804 1.00 94.31 153 ARG A C 1
ATOM 1250 O O . ARG A 1 153 ? 7.526 -8.333 -13.953 1.00 94.31 153 ARG A O 1
ATOM 1257 N N . PHE A 1 154 ? 9.218 -6.964 -14.490 1.00 93.44 154 PHE A N 1
ATOM 1258 C CA . PHE A 1 154 ? 9.634 -6.763 -13.101 1.00 93.44 154 PHE A CA 1
ATOM 1259 C C . PHE A 1 154 ? 8.562 -6.005 -12.311 1.00 93.44 154 PHE A C 1
ATOM 1261 O O . PHE A 1 154 ? 8.235 -6.421 -11.198 1.00 93.44 154 PHE A O 1
ATOM 1268 N N . GLU A 1 155 ? 7.981 -4.948 -12.891 1.00 93.00 155 GLU A N 1
ATOM 1269 C CA . GLU A 1 155 ? 6.869 -4.215 -12.280 1.00 93.00 155 GLU A CA 1
ATOM 1270 C C . GLU A 1 155 ? 5.696 -5.142 -11.968 1.00 93.00 155 GLU A C 1
ATOM 1272 O O . GLU A 1 155 ? 5.231 -5.165 -10.826 1.00 93.00 155 GLU A O 1
ATOM 1277 N N . GLU A 1 156 ? 5.235 -5.916 -12.953 1.00 92.88 156 GLU A N 1
ATOM 1278 C CA . GLU A 1 156 ? 4.096 -6.820 -12.788 1.00 92.88 156 GLU A CA 1
ATOM 1279 C C . GLU A 1 156 ? 4.326 -7.787 -11.617 1.00 92.88 156 GLU A C 1
ATOM 1281 O O . GLU A 1 156 ? 3.507 -7.888 -10.695 1.00 92.88 156 GLU A O 1
ATOM 1286 N N . VAL A 1 157 ? 5.480 -8.464 -11.618 1.00 95.44 157 VAL A N 1
ATOM 1287 C CA . VAL A 1 157 ? 5.830 -9.460 -10.600 1.00 95.44 157 VAL A CA 1
ATOM 1288 C C . VAL A 1 157 ? 5.959 -8.818 -9.222 1.00 95.44 157 VAL A C 1
ATOM 1290 O O . VAL A 1 157 ? 5.457 -9.377 -8.242 1.00 95.44 157 VAL A O 1
ATOM 1293 N N . TYR A 1 158 ? 6.605 -7.654 -9.126 1.00 94.31 158 TYR A N 1
ATOM 1294 C CA . TYR A 1 158 ? 6.792 -6.967 -7.852 1.00 94.31 158 TYR A CA 1
ATOM 1295 C C . TYR A 1 158 ? 5.458 -6.476 -7.284 1.00 94.31 158 TYR A C 1
ATOM 1297 O O . TYR A 1 158 ? 5.140 -6.776 -6.133 1.00 94.31 158 TYR A O 1
ATOM 1305 N N . ARG A 1 159 ? 4.630 -5.788 -8.084 1.00 91.62 159 ARG A N 1
ATOM 1306 C CA . ARG A 1 159 ? 3.334 -5.253 -7.633 1.00 91.62 159 ARG A CA 1
ATOM 1307 C C . ARG A 1 159 ? 2.375 -6.349 -7.177 1.00 91.62 159 ARG A C 1
ATOM 1309 O O . ARG A 1 159 ? 1.657 -6.161 -6.190 1.00 91.62 159 ARG A O 1
ATOM 1316 N N . GLU A 1 160 ? 2.348 -7.483 -7.874 1.00 92.44 160 GLU A N 1
ATOM 1317 C CA . GLU A 1 160 ? 1.506 -8.624 -7.505 1.00 92.44 160 GLU A CA 1
ATOM 1318 C C . GLU A 1 160 ? 2.064 -9.385 -6.294 1.00 92.44 160 GLU A C 1
ATOM 1320 O O . GLU A 1 160 ? 1.307 -9.785 -5.406 1.00 92.44 160 GLU A O 1
ATOM 1325 N N . GLY A 1 161 ? 3.386 -9.555 -6.209 1.00 94.25 161 GLY A N 1
ATOM 1326 C CA . GLY A 1 161 ? 4.041 -10.154 -5.046 1.00 94.25 161 GLY A CA 1
ATOM 1327 C C . GLY A 1 161 ? 3.802 -9.336 -3.777 1.00 94.25 161 GLY A C 1
ATOM 1328 O O . GLY A 1 161 ? 3.341 -9.876 -2.767 1.00 94.25 161 GLY A O 1
ATOM 1329 N N . PHE A 1 162 ? 4.027 -8.023 -3.865 1.00 93.00 162 PHE A N 1
ATOM 1330 C CA . PHE A 1 162 ? 3.751 -7.070 -2.797 1.00 93.00 162 PHE A CA 1
ATOM 1331 C C . PHE A 1 162 ? 2.277 -7.113 -2.387 1.00 93.00 162 PHE A C 1
ATOM 1333 O O . PHE A 1 162 ? 1.984 -7.228 -1.199 1.00 93.00 162 PHE A O 1
ATOM 1340 N N . ARG A 1 163 ? 1.347 -7.118 -3.363 1.00 90.25 163 ARG A N 1
ATOM 1341 C CA . ARG A 1 163 ? -0.098 -7.256 -3.108 1.00 90.25 163 ARG A CA 1
ATOM 1342 C C . ARG A 1 163 ? -0.387 -8.403 -2.163 1.00 90.25 163 ARG A C 1
ATOM 1344 O O . ARG A 1 163 ? -0.947 -8.209 -1.094 1.00 90.25 163 ARG A O 1
ATOM 1351 N N . ARG A 1 164 ? -0.005 -9.607 -2.583 1.00 92.06 164 ARG A N 1
ATOM 1352 C CA . ARG A 1 164 ? -0.364 -10.836 -1.885 1.00 92.06 164 ARG A CA 1
ATOM 1353 C C . ARG A 1 164 ? 0.247 -10.860 -0.496 1.00 92.06 164 ARG A C 1
ATOM 1355 O O . ARG A 1 164 ? -0.423 -11.262 0.446 1.00 92.06 164 ARG A O 1
ATOM 1362 N N . ALA A 1 165 ? 1.503 -10.433 -0.362 1.00 93.62 165 ALA A N 1
ATOM 1363 C CA . ALA A 1 165 ? 2.165 -10.355 0.934 1.00 93.62 165 ALA A CA 1
ATOM 1364 C C . ALA A 1 165 ? 1.430 -9.393 1.882 1.00 93.62 165 ALA A C 1
ATOM 1366 O O . ALA A 1 165 ? 1.151 -9.754 3.026 1.00 93.62 165 ALA A O 1
ATOM 1367 N N . PHE A 1 166 ? 1.069 -8.210 1.383 1.00 92.12 166 PHE A N 1
ATOM 1368 C CA . PHE A 1 166 ? 0.359 -7.181 2.132 1.00 92.12 166 PHE A CA 1
ATOM 1369 C C . PHE A 1 166 ? -1.037 -7.625 2.571 1.00 92.12 166 PHE A C 1
ATOM 1371 O O . PHE A 1 166 ? -1.346 -7.576 3.761 1.00 92.12 166 PHE A O 1
ATOM 1378 N N . GLU A 1 167 ? -1.854 -8.121 1.642 1.00 90.06 167 GLU A N 1
ATOM 1379 C CA . GLU A 1 167 ? -3.208 -8.599 1.936 1.00 90.06 167 GLU A CA 1
ATOM 1380 C C . GLU A 1 167 ? -3.179 -9.752 2.947 1.00 90.06 167 GLU A C 1
ATOM 1382 O O . GLU A 1 167 ? -3.925 -9.742 3.922 1.00 90.06 167 GLU A O 1
ATOM 1387 N N . ASN A 1 168 ? -2.254 -10.704 2.787 1.00 92.31 168 ASN A N 1
ATOM 1388 C CA . ASN A 1 168 ? -2.122 -11.832 3.710 1.00 92.31 168 ASN A CA 1
ATOM 1389 C C . ASN A 1 168 ? -1.707 -11.410 5.126 1.00 92.31 168 ASN A C 1
ATOM 1391 O O . ASN A 1 168 ? -2.089 -12.080 6.088 1.00 92.31 168 ASN A O 1
ATOM 1395 N N . LYS A 1 169 ? -0.889 -10.356 5.267 1.00 92.88 169 LYS A N 1
ATOM 1396 C CA . LYS A 1 169 ? -0.409 -9.899 6.579 1.00 92.88 169 LYS A CA 1
ATOM 1397 C C . LYS A 1 169 ? -1.409 -8.970 7.267 1.00 92.88 169 LYS A C 1
ATOM 1399 O O . LYS A 1 169 ? -1.644 -9.131 8.463 1.00 92.88 169 LYS A O 1
ATOM 1404 N N . PHE A 1 170 ? -1.983 -8.019 6.532 1.00 92.88 170 PHE A N 1
ATOM 1405 C CA . PHE A 1 170 ? -2.724 -6.901 7.121 1.00 92.88 170 PHE A CA 1
ATOM 1406 C C . PHE A 1 170 ? -4.221 -6.907 6.821 1.00 92.88 170 PHE A C 1
ATOM 1408 O O . PHE A 1 170 ? -4.981 -6.370 7.626 1.00 92.88 170 PHE A O 1
ATOM 1415 N N . GLN A 1 171 ? -4.670 -7.464 5.692 1.00 88.94 171 GLN A N 1
ATOM 1416 C CA . GLN A 1 171 ? -6.073 -7.359 5.298 1.00 88.94 171 GLN A CA 1
ATOM 1417 C C . GLN A 1 171 ? -6.934 -8.405 6.011 1.00 88.94 171 GLN A C 1
ATOM 1419 O O . GLN A 1 171 ? -6.666 -9.608 5.991 1.00 88.94 171 GLN A O 1
ATOM 1424 N N . LEU A 1 172 ? -8.017 -7.940 6.628 1.00 85.25 172 LEU A N 1
ATOM 1425 C CA . LEU A 1 172 ? -9.051 -8.811 7.170 1.00 85.25 172 LEU A CA 1
ATOM 1426 C C . LEU A 1 172 ? -9.962 -9.277 6.031 1.00 85.25 172 LEU A C 1
ATOM 1428 O O . LEU A 1 172 ? -10.664 -8.471 5.422 1.00 85.25 172 LEU A O 1
ATOM 1432 N N . SER A 1 173 ? -9.932 -10.587 5.775 1.00 66.25 173 SER A N 1
ATOM 1433 C CA . SER A 1 173 ? -10.817 -11.305 4.845 1.00 66.25 173 SER A CA 1
ATOM 1434 C C . SER A 1 173 ? -12.208 -11.564 5.408 1.00 66.25 173 SER A C 1
ATOM 1436 O O . SER A 1 173 ? -12.342 -11.723 6.648 1.00 66.25 173 SER A O 1
#

Mean predicted aligned error: 5.7 Å

Sequence (173 aa):
MTKVFTPKLYLFGHEYNEAVERIFGKENIKMELITPTSSLADPIAEKLSEFADYRHGRVSHIVTVTGYENKQLTMLKLAGLDYMMFEVKTVDDQDTLSDWFDDYQTFLGWWDSGNDFLSAQETLLNNSESMFDDDYYGALYNTNFDLVDMKDRFEEVYREGFRRAFENKFQLS

Radius of gyration: 22.52 Å; Cα contacts (8 Å, |Δi|>4): 159; chains: 1; bounding box: 48×30×72 Å